Protein AF-A0A2R8F4K7-F1 (afdb_monomer_lite)

Structure (mmCIF, N/CA/C/O backbone):
data_AF-A0A2R8F4K7-F1
#
_entry.id   AF-A0A2R8F4K7-F1
#
loop_
_atom_site.group_PDB
_atom_site.id
_atom_site.type_symbol
_atom_site.label_atom_id
_atom_site.label_alt_id
_atom_site.label_comp_id
_atom_site.label_asym_id
_atom_site.label_entity_id
_atom_site.label_seq_id
_atom_site.pdbx_PDB_ins_code
_atom_site.Cartn_x
_atom_site.Cartn_y
_atom_site.Cartn_z
_atom_site.occupancy
_atom_site.B_iso_or_equiv
_atom_site.auth_seq_id
_atom_site.auth_comp_id
_atom_site.auth_asym_id
_atom_site.auth_atom_id
_atom_site.pdbx_PDB_model_num
ATOM 1 N N . MET A 1 1 ? 15.941 14.125 3.360 1.00 45.66 1 MET A N 1
ATOM 2 C CA . MET A 1 1 ? 14.770 13.451 3.958 1.00 45.66 1 MET A CA 1
ATOM 3 C C . MET A 1 1 ? 15.203 12.099 4.500 1.00 45.66 1 MET A C 1
ATOM 5 O O . MET A 1 1 ? 15.522 11.215 3.718 1.00 45.66 1 MET A O 1
ATOM 9 N N . SER A 1 2 ? 15.278 11.961 5.821 1.00 36.69 2 SER A N 1
ATOM 10 C CA . SER A 1 2 ? 15.686 10.725 6.494 1.00 36.69 2 SER A CA 1
ATOM 11 C C . SER A 1 2 ? 14.547 9.712 6.4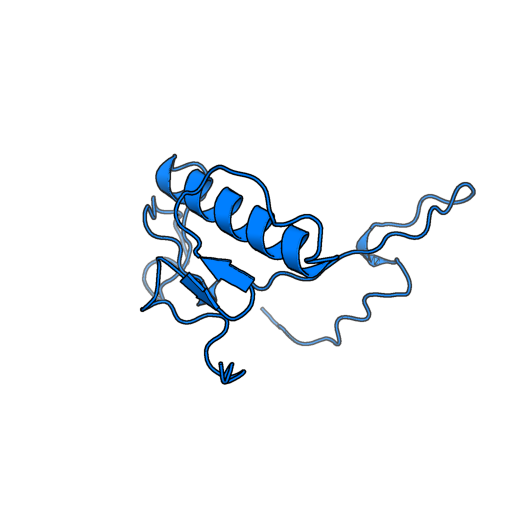34 1.00 36.69 2 SER A C 1
ATOM 13 O O . SER A 1 2 ? 13.477 9.942 6.989 1.00 36.69 2 SER A O 1
ATOM 15 N N . CYS A 1 3 ? 14.754 8.609 5.724 1.00 52.31 3 CYS A N 1
ATOM 16 C CA . CYS A 1 3 ? 13.786 7.528 5.650 1.00 52.31 3 CYS A CA 1
ATOM 17 C C . CYS A 1 3 ? 14.158 6.482 6.697 1.00 52.31 3 CYS A C 1
ATOM 19 O O . CYS A 1 3 ? 15.033 5.650 6.475 1.00 52.31 3 CYS A O 1
ATOM 21 N N . SER A 1 4 ? 13.547 6.568 7.877 1.00 46.91 4 SER A N 1
ATOM 22 C CA . SER A 1 4 ? 13.712 5.548 8.908 1.00 46.91 4 SER A CA 1
ATOM 23 C C . SER A 1 4 ? 13.073 4.249 8.411 1.00 46.91 4 SER A C 1
ATOM 25 O O . SER A 1 4 ? 11.856 4.154 8.254 1.00 46.91 4 SER A O 1
ATOM 27 N N . THR A 1 5 ? 13.905 3.240 8.168 1.00 51.09 5 THR A N 1
ATOM 28 C CA . THR A 1 5 ? 13.562 1.892 7.683 1.00 51.09 5 THR A CA 1
ATOM 29 C C . THR A 1 5 ? 12.572 1.124 8.571 1.00 51.09 5 THR A C 1
ATOM 31 O O . THR A 1 5 ? 12.050 0.100 8.146 1.00 51.09 5 THR A O 1
ATOM 34 N N . GLY A 1 6 ? 12.247 1.626 9.767 1.00 50.19 6 GLY A N 1
ATOM 35 C CA . GLY A 1 6 ? 11.329 0.983 10.715 1.00 50.19 6 GLY A CA 1
ATOM 36 C C . GLY A 1 6 ? 9.828 1.204 10.474 1.00 50.19 6 GLY A C 1
ATOM 37 O O . GLY A 1 6 ? 9.024 0.596 11.169 1.00 50.19 6 GLY A O 1
ATOM 38 N N . LEU A 1 7 ? 9.418 2.062 9.526 1.00 52.78 7 LEU A N 1
ATOM 39 C CA . LEU A 1 7 ? 8.000 2.435 9.330 1.00 52.78 7 LEU A CA 1
ATOM 40 C C . LEU A 1 7 ? 7.471 2.229 7.903 1.00 52.78 7 LEU A C 1
ATOM 42 O O . LEU A 1 7 ? 6.441 2.807 7.549 1.00 52.78 7 LEU A O 1
ATOM 46 N N . LEU A 1 8 ? 8.124 1.394 7.085 1.00 56.97 8 LEU A N 1
ATOM 47 C CA . LEU A 1 8 ? 7.682 1.119 5.707 1.00 56.97 8 LEU A CA 1
ATOM 48 C C . LEU A 1 8 ? 6.193 0.709 5.638 1.00 56.97 8 LEU A C 1
ATOM 50 O O . LEU A 1 8 ? 5.496 1.064 4.691 1.00 56.97 8 LEU A O 1
ATOM 54 N N . ALA A 1 9 ? 5.694 0.045 6.685 1.00 64.44 9 ALA A N 1
ATOM 55 C CA . ALA A 1 9 ? 4.324 -0.441 6.802 1.00 64.44 9 ALA A CA 1
ATOM 56 C C . ALA A 1 9 ? 3.507 0.245 7.921 1.00 64.44 9 ALA A C 1
ATOM 58 O O . ALA A 1 9 ? 2.667 -0.388 8.557 1.00 64.44 9 ALA A O 1
ATOM 59 N N . SER A 1 10 ? 3.743 1.534 8.202 1.00 72.12 10 SER A N 1
ATOM 60 C CA . SER A 1 10 ? 2.960 2.249 9.221 1.00 72.12 10 SER A CA 1
ATOM 61 C C . SER A 1 10 ? 1.505 2.463 8.786 1.00 72.12 10 SER A C 1
ATOM 63 O O . SER A 1 10 ? 1.217 3.223 7.858 1.00 72.12 10 SER A O 1
ATOM 65 N N . ASP A 1 11 ? 0.573 1.830 9.502 1.00 79.62 11 ASP A N 1
ATOM 66 C CA . ASP A 1 11 ? -0.873 1.944 9.267 1.00 79.62 11 ASP A CA 1
ATOM 67 C C . ASP A 1 11 ? -1.445 3.331 9.609 1.00 79.62 11 ASP A C 1
ATOM 69 O O . ASP A 1 11 ? -2.552 3.662 9.185 1.00 79.62 11 ASP A O 1
ATOM 73 N N . TYR A 1 12 ? -0.710 4.150 10.370 1.00 77.69 12 TYR A N 1
ATOM 74 C CA . TYR A 1 12 ? -1.156 5.487 10.771 1.00 77.69 12 TYR A CA 1
ATOM 75 C C . TYR A 1 12 ? -1.133 6.473 9.595 1.00 77.69 12 TYR A C 1
ATOM 77 O O . TYR A 1 12 ? -2.064 7.252 9.393 1.00 77.69 12 TYR A O 1
ATOM 85 N N . ALA A 1 13 ? -0.093 6.402 8.762 1.00 81.62 13 ALA A N 1
ATOM 86 C CA . ALA A 1 13 ? 0.094 7.290 7.620 1.00 81.62 13 ALA A CA 1
ATOM 87 C C . ALA A 1 13 ? -0.544 6.706 6.352 1.00 81.62 13 ALA A C 1
ATOM 89 O O . ALA A 1 13 ? 0.144 6.428 5.370 1.00 81.62 13 ALA A O 1
ATOM 90 N N . PHE A 1 14 ? -1.862 6.482 6.338 1.00 83.44 14 PHE A N 1
ATOM 91 C CA . PHE A 1 14 ? -2.540 5.808 5.216 1.00 83.44 14 PHE A CA 1
ATOM 92 C C . PHE A 1 14 ? -2.334 6.514 3.859 1.00 83.44 14 PHE A C 1
ATOM 94 O O . PHE A 1 14 ? -2.294 5.846 2.828 1.00 83.44 14 PHE A O 1
ATOM 101 N N . TRP A 1 15 ? -2.117 7.832 3.845 1.00 83.25 15 TRP A N 1
ATOM 102 C CA . TRP A 1 15 ? -1.951 8.651 2.635 1.00 83.25 15 TRP A CA 1
ATOM 103 C C . TRP A 1 15 ? -0.548 8.606 1.999 1.00 83.25 15 TRP A C 1
ATOM 105 O O . TRP A 1 15 ? -0.385 9.072 0.871 1.00 83.25 15 TRP A O 1
ATOM 115 N N . TYR A 1 16 ? 0.457 8.039 2.676 1.00 83.31 16 TYR A N 1
ATOM 116 C CA . TYR A 1 16 ? 1.864 8.079 2.247 1.00 83.31 16 TYR A CA 1
ATOM 117 C C . TYR A 1 16 ? 2.500 6.684 2.181 1.00 83.31 16 TYR A C 1
ATOM 119 O O . TYR A 1 16 ? 2.392 5.913 3.127 1.00 83.31 16 TYR A O 1
ATOM 127 N N . ALA A 1 17 ? 3.175 6.332 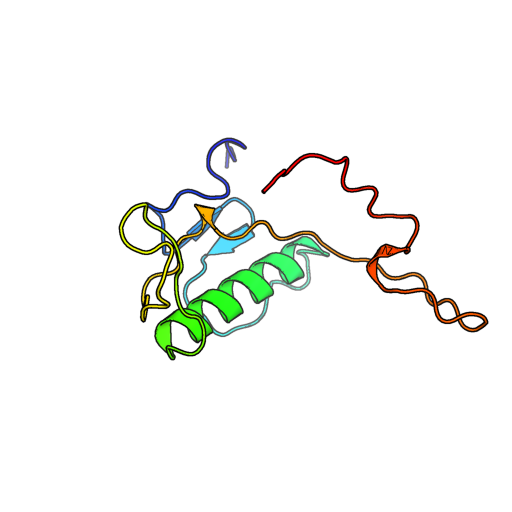1.090 1.00 80.25 17 ALA A N 1
ATOM 128 C CA . ALA A 1 17 ? 3.756 5.005 0.851 1.00 80.25 17 ALA A CA 1
ATOM 129 C C . ALA A 1 17 ? 5.200 4.850 1.383 1.00 80.25 17 ALA A C 1
ATOM 131 O O . ALA A 1 17 ? 5.993 4.080 0.843 1.00 80.25 17 ALA A O 1
ATOM 132 N N . GLY A 1 18 ? 5.582 5.592 2.427 1.00 78.12 18 GLY A N 1
ATOM 133 C CA . GLY A 1 18 ? 6.966 5.592 2.909 1.00 78.12 18 GLY A CA 1
ATOM 134 C C . GLY A 1 18 ? 7.912 6.221 1.880 1.00 78.12 18 GLY A C 1
ATOM 135 O O . GLY A 1 18 ? 7.499 7.055 1.083 1.00 78.12 18 GLY A O 1
ATOM 136 N N . CYS A 1 19 ? 9.173 5.783 1.84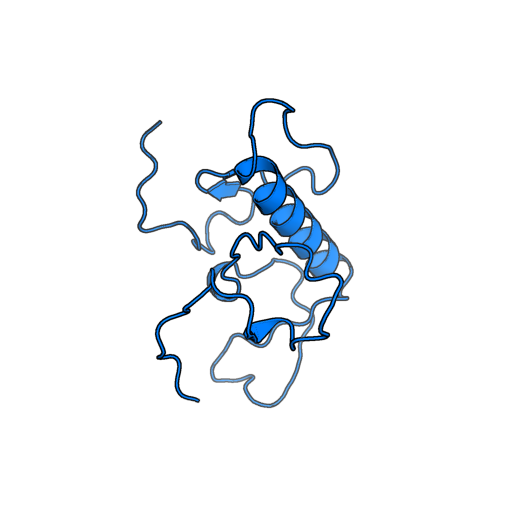5 1.00 75.75 19 CYS A N 1
ATOM 137 C CA . CYS A 1 19 ? 10.201 6.253 0.897 1.00 75.75 19 CYS A CA 1
ATOM 138 C C . CYS A 1 19 ? 9.774 6.318 -0.580 1.00 75.75 19 CYS A C 1
ATOM 140 O O . CYS A 1 19 ? 10.400 7.016 -1.370 1.00 75.75 19 CYS A O 1
ATOM 142 N N . GLN A 1 20 ? 8.746 5.562 -0.963 1.00 77.94 20 GLN A N 1
ATOM 143 C CA . GLN A 1 20 ? 8.261 5.478 -2.334 1.00 77.94 20 GLN A CA 1
ATOM 144 C C . GLN A 1 20 ? 7.475 6.726 -2.762 1.00 77.94 20 GLN A C 1
ATOM 146 O O . GLN A 1 20 ? 7.357 6.968 -3.958 1.00 77.94 20 GLN A O 1
ATOM 151 N N . GLY A 1 21 ? 6.955 7.527 -1.822 1.00 81.06 21 GLY A N 1
ATOM 152 C CA . GLY A 1 21 ? 6.239 8.776 -2.103 1.00 81.06 21 GLY A CA 1
ATOM 153 C C . GLY A 1 21 ? 4.770 8.779 -1.664 1.00 81.06 21 GLY A C 1
ATOM 154 O O . GLY A 1 21 ? 4.337 7.982 -0.834 1.00 81.06 21 GLY A O 1
ATOM 155 N N . MET A 1 22 ? 3.979 9.717 -2.195 1.00 83.44 22 MET A N 1
ATOM 156 C CA . MET A 1 22 ? 2.574 9.904 -1.806 1.00 83.44 22 MET A CA 1
ATOM 157 C C . MET A 1 22 ? 1.650 8.872 -2.471 1.00 83.44 22 MET A C 1
ATOM 159 O O . MET A 1 22 ? 1.698 8.665 -3.685 1.00 83.44 22 MET A O 1
ATOM 163 N N . LEU A 1 23 ? 0.757 8.261 -1.687 1.00 85.50 23 LEU A N 1
ATOM 164 C CA . LEU A 1 23 ? -0.231 7.295 -2.186 1.00 85.50 23 LEU A CA 1
ATOM 165 C C . LEU A 1 23 ? -1.413 7.996 -2.870 1.00 85.50 23 LEU A C 1
ATOM 167 O O . LEU A 1 23 ? -2.020 7.456 -3.791 1.00 85.50 23 LEU A O 1
ATOM 171 N N . TYR A 1 24 ? -1.747 9.201 -2.412 1.00 84.88 24 TYR A N 1
ATOM 172 C CA . TYR A 1 24 ? -2.782 10.037 -3.007 1.00 84.88 24 TYR A CA 1
ATOM 173 C C . TYR A 1 24 ? -2.164 11.011 -4.024 1.00 84.88 24 TYR A C 1
ATOM 175 O O . TYR A 1 24 ? -1.129 11.602 -3.711 1.00 84.88 24 TYR A O 1
ATOM 183 N N . PRO A 1 25 ? -2.763 11.217 -5.212 1.00 87.12 25 PRO A N 1
ATOM 184 C CA . PRO A 1 25 ? -3.934 10.531 -5.772 1.00 87.12 25 PRO A CA 1
ATOM 185 C C . PRO A 1 25 ? -3.647 9.066 -6.152 1.00 87.12 25 PRO A C 1
ATOM 187 O O . PRO A 1 25 ? -2.540 8.734 -6.580 1.00 87.12 25 PRO A O 1
ATOM 190 N N . PHE A 1 26 ? -4.665 8.199 -6.036 1.00 83.38 26 PHE A N 1
ATOM 191 C CA . PHE A 1 26 ? -4.566 6.755 -6.345 1.00 83.38 26 PHE A CA 1
ATOM 192 C C . PHE A 1 26 ? -4.383 6.447 -7.836 1.00 83.38 26 PHE A C 1
ATOM 194 O O . PHE A 1 26 ? -4.170 5.301 -8.223 1.00 83.38 26 PHE A O 1
ATOM 201 N N . THR A 1 27 ? -4.509 7.463 -8.679 1.00 79.31 27 THR A N 1
ATOM 202 C CA . THR A 1 27 ? -4.306 7.402 -10.122 1.00 79.31 27 THR A CA 1
ATOM 203 C C . THR A 1 27 ? -3.174 8.347 -10.501 1.00 79.31 27 THR A C 1
ATOM 205 O O . THR A 1 27 ? -2.979 9.372 -9.848 1.00 79.31 27 THR A O 1
ATOM 208 N N . GLY A 1 28 ? -2.440 8.018 -11.558 1.00 81.50 28 GLY A N 1
ATOM 209 C CA . GLY A 1 28 ? -1.337 8.830 -12.072 1.00 81.50 28 GLY A CA 1
ATOM 210 C C . GLY A 1 28 ? -0.129 7.975 -12.423 1.00 81.50 28 GLY A C 1
ATOM 211 O O . GLY A 1 28 ? -0.163 6.763 -12.242 1.00 81.50 28 GLY A O 1
ATOM 212 N N . THR A 1 29 ? 0.921 8.613 -12.926 1.00 75.44 29 THR A N 1
ATOM 213 C CA . THR A 1 29 ? 2.185 7.977 -13.311 1.00 75.44 29 THR A CA 1
ATOM 214 C C . THR A 1 29 ? 3.263 8.246 -12.262 1.00 75.44 29 THR A C 1
ATOM 216 O O . THR A 1 29 ? 3.217 9.257 -11.561 1.00 75.44 29 THR A O 1
ATOM 219 N N . ALA A 1 30 ? 4.229 7.336 -12.133 1.00 71.44 30 ALA A N 1
ATOM 220 C CA . ALA A 1 30 ? 5.452 7.602 -11.383 1.00 71.44 30 ALA A CA 1
ATOM 221 C C . ALA A 1 30 ? 6.420 8.437 -12.243 1.00 71.44 30 ALA A C 1
ATOM 223 O O . ALA A 1 30 ? 6.411 8.324 -13.469 1.00 71.44 30 ALA A O 1
ATOM 224 N N . GLU A 1 31 ? 7.241 9.268 -11.598 1.00 71.00 31 GLU A N 1
ATOM 225 C CA . GLU A 1 31 ? 8.324 10.026 -12.241 1.00 71.00 31 GLU A CA 1
ATOM 226 C C . GLU A 1 31 ? 9.240 9.084 -13.044 1.00 71.00 31 GLU A C 1
ATOM 228 O O . GLU A 1 31 ? 9.678 8.050 -12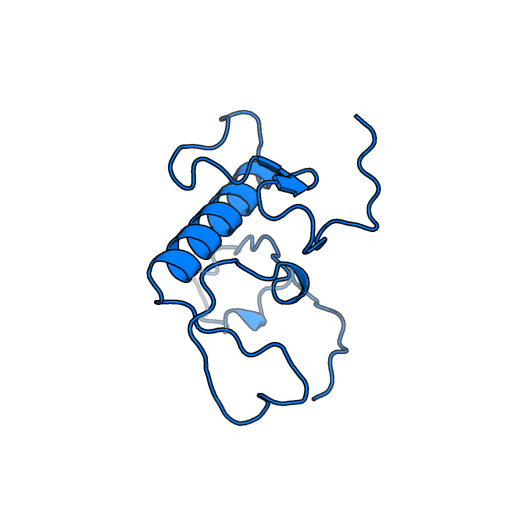.531 1.00 71.00 31 GLU A O 1
ATOM 233 N N . ALA A 1 32 ? 9.562 9.445 -14.292 1.00 60.12 32 ALA A N 1
ATOM 234 C CA . ALA A 1 32 ? 10.365 8.607 -15.193 1.00 60.12 32 ALA A CA 1
ATOM 235 C C . ALA A 1 32 ? 11.779 8.316 -14.648 1.00 60.12 32 ALA A C 1
ATOM 237 O O . ALA A 1 32 ? 12.377 7.293 -14.974 1.00 60.12 32 ALA A O 1
ATOM 238 N N . HIS A 1 33 ? 12.294 9.185 -13.774 1.00 62.97 33 HIS A N 1
ATOM 239 C CA . HIS A 1 33 ? 13.622 9.058 -13.175 1.00 62.97 33 HIS A CA 1
ATOM 240 C C . HIS A 1 33 ? 13.688 8.106 -11.965 1.00 62.97 33 HIS A C 1
ATOM 242 O O . HIS A 1 33 ? 14.773 7.869 -11.438 1.00 62.97 33 HIS A O 1
ATOM 248 N N . ASN A 1 34 ? 12.556 7.541 -11.521 1.00 65.88 34 ASN A N 1
ATOM 249 C CA . ASN A 1 34 ? 12.469 6.784 -10.266 1.00 65.88 34 ASN A CA 1
ATOM 250 C C . ASN A 1 34 ? 12.758 5.273 -10.389 1.00 65.88 34 ASN A C 1
ATOM 252 O O . ASN A 1 34 ? 12.530 4.528 -9.433 1.00 65.88 34 ASN A O 1
ATOM 256 N N . GLY A 1 35 ? 13.259 4.805 -11.540 1.00 69.38 35 GLY A N 1
ATOM 257 C CA . GLY A 1 35 ? 13.669 3.412 -11.769 1.00 69.38 35 GLY A CA 1
ATOM 258 C C . GLY A 1 35 ? 12.649 2.370 -11.283 1.00 69.38 35 GLY A C 1
ATOM 259 O O . GLY A 1 35 ? 11.437 2.590 -11.312 1.00 69.38 35 GLY A O 1
ATOM 260 N N . GLY A 1 36 ? 13.137 1.233 -10.774 1.00 67.31 36 GLY A N 1
ATOM 261 C CA . GLY A 1 36 ? 12.281 0.184 -10.202 1.00 67.31 36 GLY A CA 1
ATOM 262 C C . GLY A 1 36 ? 11.399 0.666 -9.039 1.00 67.31 36 GLY A C 1
ATOM 263 O O . GLY A 1 36 ? 10.279 0.184 -8.879 1.00 67.31 36 GLY A O 1
ATOM 264 N N . VAL A 1 37 ? 11.830 1.679 -8.279 1.00 74.31 37 VAL A N 1
ATOM 265 C CA . VAL A 1 37 ? 11.086 2.214 -7.120 1.00 74.31 37 VAL A CA 1
ATOM 266 C C . VAL A 1 37 ? 9.736 2.806 -7.537 1.00 74.31 37 VAL A C 1
ATOM 268 O O . VAL A 1 37 ? 8.753 2.680 -6.804 1.00 74.31 37 VAL A O 1
ATOM 271 N N . GLY A 1 38 ? 9.652 3.381 -8.742 1.00 77.81 38 GLY A N 1
ATOM 272 C CA . GLY A 1 38 ? 8.393 3.862 -9.310 1.00 77.81 38 GLY A CA 1
ATOM 273 C C . GLY A 1 38 ? 7.349 2.753 -9.477 1.00 77.81 38 GLY A C 1
ATOM 274 O O . GLY A 1 38 ? 6.173 2.976 -9.198 1.00 77.81 38 GLY A O 1
ATOM 275 N N . SER A 1 39 ? 7.765 1.537 -9.851 1.00 80.50 39 SER A N 1
ATOM 276 C CA . SER A 1 39 ? 6.843 0.406 -10.042 1.00 80.50 39 SER A CA 1
ATOM 277 C C . SER A 1 39 ? 6.152 -0.013 -8.740 1.00 80.50 39 SER A C 1
ATOM 279 O O . SER A 1 39 ? 4.947 -0.268 -8.728 1.00 80.50 39 SER A O 1
ATOM 281 N N . VAL A 1 40 ? 6.875 0.014 -7.616 1.00 81.88 40 VAL A N 1
ATOM 282 C CA . VAL A 1 40 ? 6.333 -0.374 -6.307 1.00 81.88 40 VAL A CA 1
ATOM 283 C C . VAL A 1 40 ? 5.313 0.650 -5.804 1.00 81.88 40 VAL A C 1
ATOM 285 O O . VAL A 1 40 ? 4.253 0.267 -5.304 1.00 81.88 40 VAL A O 1
ATOM 288 N N . LEU A 1 41 ? 5.570 1.948 -6.021 1.00 85.81 41 LEU A N 1
ATOM 289 C CA . LEU A 1 41 ? 4.607 3.009 -5.708 1.00 85.81 41 LEU A CA 1
ATOM 290 C C . LEU A 1 41 ? 3.283 2.803 -6.460 1.00 85.81 41 LEU A C 1
ATOM 292 O O . LEU A 1 41 ? 2.205 2.946 -5.881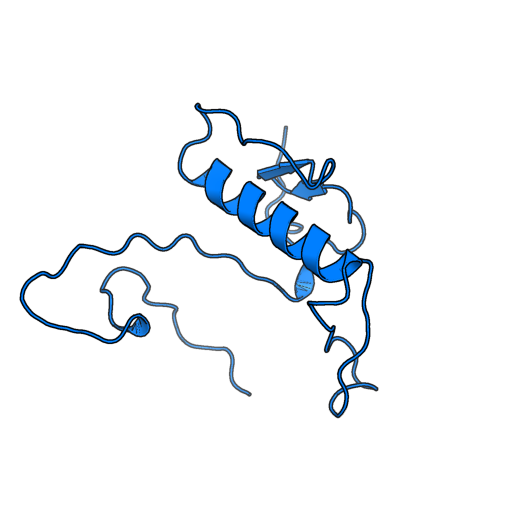 1.00 85.81 41 LEU A O 1
ATOM 296 N N . MET A 1 42 ? 3.362 2.455 -7.746 1.00 87.38 42 MET A N 1
ATOM 297 C CA . MET A 1 42 ? 2.188 2.241 -8.596 1.00 87.38 42 MET A CA 1
ATOM 298 C C . MET A 1 42 ? 1.339 1.065 -8.110 1.00 87.38 42 MET A C 1
ATOM 300 O O . MET A 1 42 ? 0.114 1.182 -8.030 1.00 87.3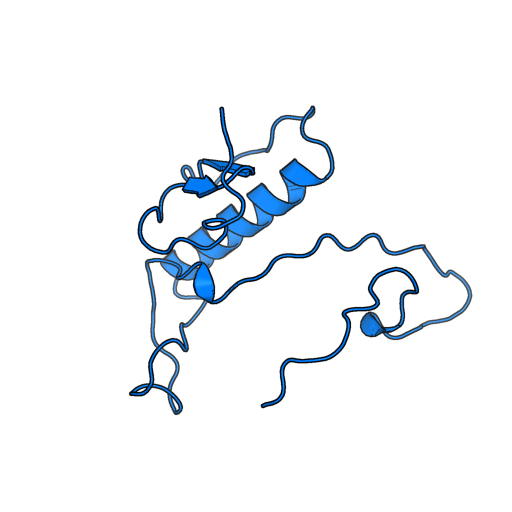8 42 MET A O 1
ATOM 304 N N . VAL A 1 43 ? 1.981 -0.035 -7.708 1.00 87.88 43 VAL A N 1
ATOM 305 C CA . VAL A 1 43 ? 1.297 -1.182 -7.095 1.00 87.88 43 VAL A CA 1
ATOM 306 C C . VAL A 1 43 ? 0.616 -0.773 -5.785 1.00 87.88 43 VAL A C 1
ATOM 308 O O . VAL A 1 43 ? -0.557 -1.088 -5.583 1.00 87.88 43 VAL A O 1
ATOM 311 N N . GLY A 1 44 ? 1.291 0.004 -4.932 1.00 88.06 44 GLY A N 1
ATOM 312 C CA . GLY A 1 44 ? 0.698 0.530 -3.700 1.00 88.06 44 GLY A CA 1
ATOM 313 C C . GLY A 1 44 ? -0.561 1.369 -3.962 1.00 88.06 44 GLY A C 1
ATOM 314 O O . GLY A 1 44 ? -1.602 1.154 -3.333 1.00 88.06 44 GLY A O 1
ATOM 315 N N . LYS A 1 45 ? -0.510 2.288 -4.935 1.00 89.25 45 LYS A N 1
ATOM 316 C CA . LYS A 1 45 ? -1.671 3.098 -5.348 1.00 89.25 45 LYS A CA 1
ATOM 317 C C . LYS A 1 45 ? -2.826 2.238 -5.864 1.00 89.25 45 LYS A C 1
ATOM 319 O O . LYS A 1 45 ? -3.980 2.466 -5.491 1.00 89.25 45 LYS A O 1
ATOM 324 N N . PHE A 1 46 ? -2.518 1.229 -6.676 1.00 90.19 46 PHE A N 1
ATOM 325 C CA . PHE A 1 46 ? -3.503 0.300 -7.225 1.00 90.19 46 PHE A CA 1
ATOM 326 C C . PHE A 1 46 ? -4.214 -0.504 -6.129 1.00 90.19 46 PHE A C 1
ATOM 328 O O . PHE A 1 46 ? -5.445 -0.540 -6.087 1.00 90.19 46 PHE A O 1
ATOM 335 N N . MET A 1 47 ? -3.464 -1.068 -5.182 1.00 89.75 47 MET A N 1
ATOM 336 C CA . MET A 1 47 ? -4.039 -1.786 -4.043 1.00 89.75 47 MET A CA 1
ATOM 337 C C . MET A 1 47 ? -4.937 -0.871 -3.194 1.00 89.75 47 MET A C 1
ATOM 339 O O . MET A 1 47 ? -6.004 -1.284 -2.739 1.00 89.75 47 MET A O 1
ATOM 343 N N . ALA A 1 48 ? -4.556 0.399 -3.016 1.00 89.88 48 ALA A N 1
ATOM 344 C CA . ALA A 1 48 ? -5.342 1.359 -2.241 1.00 89.88 48 ALA A CA 1
ATOM 345 C C . ALA A 1 48 ? -6.677 1.685 -2.913 1.00 89.88 48 ALA A C 1
ATOM 347 O O . ALA A 1 48 ? -7.709 1.792 -2.246 1.00 89.88 48 ALA A O 1
ATOM 348 N N . LYS A 1 49 ? -6.669 1.781 -4.246 1.00 91.25 49 LYS A N 1
ATOM 349 C CA . LYS A 1 49 ? -7.880 1.923 -5.052 1.00 91.25 49 LYS A CA 1
ATOM 350 C C . LYS A 1 49 ? -8.776 0.689 -4.936 1.00 91.25 49 LYS A C 1
ATOM 352 O O . LYS A 1 49 ? -9.970 0.846 -4.693 1.00 91.25 49 LYS A O 1
ATOM 357 N N . MET A 1 50 ? -8.215 -0.516 -5.039 1.00 90.75 50 MET A N 1
ATOM 358 C CA . MET A 1 50 ? -8.986 -1.762 -4.937 1.00 90.75 50 MET A CA 1
ATOM 359 C C . MET A 1 50 ? -9.628 -1.961 -3.559 1.00 90.75 50 MET A C 1
ATOM 361 O O . MET A 1 50 ? -10.760 -2.436 -3.480 1.00 90.75 50 MET A O 1
ATOM 365 N N . HIS A 1 51 ? -8.958 -1.545 -2.481 1.00 89.44 51 HIS A N 1
ATOM 366 C CA . HIS A 1 51 ? -9.553 -1.522 -1.141 1.00 89.44 51 HIS A CA 1
ATOM 367 C C . HIS A 1 51 ? -10.777 -0.597 -1.065 1.00 89.44 51 HIS A C 1
ATOM 369 O O . HIS A 1 51 ? -11.804 -0.973 -0.504 1.00 89.44 51 HIS A O 1
ATOM 375 N N . ARG A 1 52 ? -10.718 0.587 -1.689 1.00 89.12 52 ARG A N 1
ATOM 376 C CA . ARG A 1 52 ? -11.860 1.520 -1.751 1.00 89.12 52 ARG A CA 1
ATOM 377 C C . ARG A 1 52 ? -12.986 1.051 -2.667 1.00 89.12 52 ARG A C 1
ATOM 379 O O . ARG A 1 52 ? -14.141 1.349 -2.390 1.00 89.12 52 ARG A O 1
ATOM 386 N N . GLN A 1 53 ? -12.660 0.314 -3.725 1.00 91.56 53 GLN A N 1
ATOM 387 C CA . GLN A 1 53 ? -13.634 -0.335 -4.609 1.00 91.56 53 GLN A CA 1
ATOM 388 C C . GLN A 1 53 ? -14.209 -1.631 -4.016 1.00 91.56 53 GLN A C 1
ATOM 390 O O . GLN A 1 53 ? -14.990 -2.302 -4.680 1.00 91.56 53 GLN A O 1
ATOM 395 N N . LEU A 1 54 ? -13.828 -1.988 -2.782 1.00 88.00 54 LEU A N 1
ATOM 396 C CA . LEU A 1 54 ? -14.263 -3.200 -2.082 1.00 88.00 54 LEU A CA 1
ATOM 397 C C . LEU A 1 54 ? -13.932 -4.508 -2.826 1.00 88.00 54 LEU A C 1
ATOM 399 O O . LEU A 1 54 ? -14.518 -5.548 -2.539 1.00 88.00 54 LEU A O 1
ATOM 403 N N . MET A 1 55 ? -12.963 -4.469 -3.745 1.00 86.38 55 MET A N 1
ATOM 404 C CA . MET A 1 55 ? -12.462 -5.654 -4.448 1.00 86.38 55 MET A CA 1
ATOM 405 C C . MET A 1 55 ? -11.471 -6.436 -3.578 1.00 86.38 55 MET A C 1
ATOM 407 O O . MET A 1 55 ? -11.453 -7.664 -3.598 1.00 86.38 55 MET A O 1
ATOM 411 N N . LEU A 1 56 ? -10.659 -5.722 -2.789 1.00 84.44 56 LEU A N 1
ATOM 412 C CA . LEU A 1 56 ? -9.772 -6.309 -1.785 1.00 84.44 56 LEU A CA 1
ATOM 413 C C . LEU A 1 56 ? -10.463 -6.326 -0.421 1.00 84.44 56 LEU A C 1
ATOM 415 O O . LEU A 1 56 ? -10.798 -5.279 0.140 1.00 84.44 56 LEU A O 1
ATOM 419 N N . LEU A 1 57 ? -10.632 -7.524 0.131 1.00 80.44 57 LEU A N 1
ATOM 420 C CA . LEU A 1 57 ? -11.181 -7.731 1.467 1.00 80.44 57 LEU A CA 1
ATOM 421 C C . LEU A 1 57 ? -10.045 -7.926 2.478 1.00 80.44 57 LEU A C 1
ATOM 423 O O . LEU A 1 57 ? -9.033 -8.559 2.177 1.00 80.44 57 LEU A O 1
ATOM 427 N N . GLY A 1 58 ? -10.209 -7.360 3.673 1.00 76.31 58 GLY A N 1
ATOM 428 C CA . GLY A 1 58 ? -9.248 -7.493 4.766 1.00 76.31 58 GLY A CA 1
ATOM 429 C C . GLY A 1 58 ? -9.407 -8.814 5.521 1.00 76.31 58 GLY A C 1
ATOM 430 O O . GLY A 1 58 ? -10.506 -9.371 5.583 1.00 76.31 58 GLY A O 1
ATOM 431 N N . TYR A 1 59 ? -8.308 -9.271 6.128 1.00 73.62 59 TYR A N 1
ATOM 432 C CA . TYR A 1 59 ? -8.249 -10.455 7.008 1.00 73.62 59 TYR A CA 1
ATOM 433 C C . TYR A 1 59 ? -7.575 -10.141 8.356 1.00 73.62 59 TYR A C 1
ATOM 435 O O . TYR A 1 59 ? -7.175 -11.031 9.098 1.00 73.62 59 TYR A O 1
ATOM 443 N N . TYR A 1 60 ? -7.417 -8.859 8.683 1.00 71.25 60 TYR A N 1
ATOM 444 C CA . TYR A 1 60 ? -6.570 -8.407 9.781 1.00 71.25 60 TYR A CA 1
ATOM 445 C C . TYR A 1 60 ? -7.372 -8.222 11.080 1.00 71.25 60 TYR A C 1
ATOM 447 O O . TYR A 1 60 ? -8.003 -7.185 11.268 1.00 71.25 60 TYR A O 1
ATOM 455 N N . SER A 1 61 ? -7.387 -9.231 11.963 1.00 71.88 61 SER A N 1
ATOM 456 C CA . SER A 1 61 ? -7.738 -9.161 13.403 1.00 71.88 61 SER A CA 1
ATOM 457 C C . SER A 1 61 ? -7.914 -10.578 13.973 1.00 71.88 61 SER A C 1
ATOM 459 O O . SER A 1 61 ? -8.480 -11.437 13.300 1.00 71.88 61 SER A O 1
ATOM 461 N N . TYR A 1 62 ? -7.571 -10.795 15.250 1.00 65.31 62 TYR A N 1
ATOM 462 C CA . TYR A 1 62 ? -7.840 -12.050 15.979 1.00 65.31 62 TYR A CA 1
ATOM 463 C C . TYR A 1 62 ? -9.321 -12.474 15.926 1.00 65.31 62 TYR A C 1
ATOM 465 O O . TYR A 1 62 ? -9.642 -13.654 15.846 1.00 65.31 62 TYR A O 1
ATOM 473 N N . LYS A 1 63 ? -10.249 -11.506 15.891 1.00 61.97 63 LYS A N 1
ATOM 474 C CA . LYS A 1 63 ? -11.697 -11.777 15.839 1.00 61.97 63 LYS A CA 1
ATOM 475 C C . LYS A 1 63 ? -12.222 -12.127 14.438 1.00 61.97 63 LYS A C 1
ATOM 477 O O . LYS A 1 63 ? -13.420 -12.346 14.291 1.00 61.97 63 LYS A O 1
ATOM 482 N N . ARG A 1 64 ? -11.379 -12.130 13.397 1.00 58.69 64 ARG A N 1
ATOM 483 C CA . ARG A 1 64 ? -11.805 -12.289 11.991 1.00 58.69 64 ARG A CA 1
ATOM 484 C C . ARG A 1 64 ? -11.016 -13.340 11.204 1.00 58.69 64 ARG A C 1
ATOM 486 O O . ARG A 1 64 ? -11.028 -13.313 9.979 1.00 58.69 64 ARG A O 1
ATOM 493 N N . LEU A 1 65 ? -10.429 -14.320 11.892 1.00 65.19 65 LEU A N 1
ATOM 494 C CA . LEU A 1 65 ? -9.751 -15.466 11.265 1.00 65.19 65 LEU A CA 1
ATOM 495 C C . LEU A 1 65 ? -10.658 -16.267 10.304 1.00 65.19 65 LEU A C 1
ATOM 497 O O . LEU A 1 65 ? -10.160 -16.917 9.395 1.00 65.19 65 LEU A O 1
ATOM 501 N N . CYS A 1 66 ? -11.985 -16.196 10.472 1.00 68.38 66 CYS A N 1
ATOM 502 C CA . CYS A 1 66 ? -12.949 -17.008 9.721 1.00 68.38 66 CYS A CA 1
ATOM 503 C C . CYS A 1 66 ? -13.772 -16.226 8.669 1.00 68.38 66 CYS A C 1
ATOM 505 O O . CYS A 1 66 ? -14.703 -16.778 8.091 1.00 68.38 66 CYS A O 1
ATOM 507 N N . GLY A 1 67 ? -13.481 -14.941 8.401 1.00 72.88 67 GLY A N 1
ATOM 508 C CA . GLY A 1 67 ? -14.327 -14.153 7.493 1.00 72.88 67 GLY A CA 1
ATOM 509 C C . GLY A 1 67 ? -13.690 -12.902 6.893 1.00 72.88 67 GLY A C 1
ATOM 510 O O . GLY A 1 67 ? -13.129 -12.059 7.595 1.00 72.88 67 GLY A O 1
ATOM 511 N N . LYS A 1 68 ? -13.859 -12.756 5.575 1.00 74.00 68 LYS A N 1
ATOM 512 C CA . LYS A 1 68 ? -13.461 -11.575 4.799 1.00 74.00 68 LYS A CA 1
ATOM 513 C C . LYS A 1 68 ? -14.362 -10.391 5.122 1.00 74.00 68 LYS A C 1
ATOM 515 O O . LYS A 1 68 ? -15.571 -10.558 5.263 1.00 74.00 68 LYS A O 1
ATOM 520 N N . TYR A 1 69 ? -13.800 -9.187 5.185 1.00 82.00 69 TYR A N 1
ATOM 521 C CA . TYR A 1 69 ? -14.591 -7.976 5.407 1.00 82.00 69 TYR A CA 1
ATOM 522 C C . TYR A 1 69 ? -14.166 -6.817 4.510 1.00 82.00 69 TYR A C 1
ATOM 524 O O . TYR A 1 69 ? -12.983 -6.698 4.175 1.00 82.00 69 TYR A O 1
ATOM 532 N N . PRO A 1 70 ? -15.117 -5.950 4.115 1.00 82.81 70 PRO A N 1
ATOM 533 C CA . PRO A 1 70 ? -14.796 -4.754 3.357 1.00 82.81 70 PRO A CA 1
ATOM 534 C C . PRO A 1 70 ? -13.916 -3.841 4.210 1.00 82.81 70 PRO A C 1
ATOM 536 O O . PRO A 1 70 ? -14.295 -3.441 5.311 1.00 82.81 70 PRO A O 1
ATOM 539 N N . MET A 1 71 ? -12.728 -3.519 3.701 1.00 83.69 71 MET A N 1
ATOM 540 C CA . MET A 1 71 ? -11.779 -2.631 4.365 1.00 83.69 71 MET A CA 1
ATOM 541 C C . MET A 1 71 ? -11.418 -1.479 3.416 1.00 83.69 71 MET A C 1
ATOM 543 O O . MET A 1 71 ? -10.534 -1.653 2.579 1.00 83.69 71 MET A O 1
ATOM 547 N N . PRO A 1 72 ? -12.079 -0.308 3.527 1.00 84.88 72 PRO A N 1
ATOM 548 C CA . PRO A 1 72 ? -11.851 0.823 2.619 1.00 84.88 72 PRO A CA 1
ATOM 549 C C . PRO A 1 72 ? -10.478 1.489 2.781 1.00 84.88 72 PRO A C 1
ATOM 551 O O . PRO A 1 72 ? -9.935 2.049 1.829 1.00 84.88 72 PRO A O 1
ATOM 554 N N . ILE A 1 73 ? -9.919 1.451 3.994 1.00 86.56 73 ILE A N 1
ATOM 555 C CA . ILE A 1 73 ? -8.578 1.958 4.303 1.00 86.56 73 ILE A CA 1
ATOM 556 C C . ILE A 1 73 ? -7.628 0.764 4.339 1.00 86.56 73 ILE A C 1
ATOM 558 O O . ILE A 1 73 ? -7.714 -0.062 5.243 1.00 86.56 73 ILE A O 1
ATOM 562 N N . MET A 1 74 ? -6.720 0.683 3.366 1.00 85.81 74 MET A N 1
ATOM 563 C CA . MET A 1 74 ? -5.700 -0.366 3.320 1.00 85.81 74 MET A CA 1
ATOM 564 C C . MET A 1 74 ? -4.859 -0.382 4.607 1.00 85.81 74 MET A C 1
ATOM 566 O O . MET A 1 74 ? -4.324 0.653 5.010 1.00 85.81 74 MET A O 1
ATOM 570 N N . LYS A 1 75 ? -4.688 -1.572 5.194 1.00 84.31 75 LYS A N 1
ATOM 571 C CA . LYS A 1 75 ? -3.666 -1.856 6.209 1.00 84.31 75 LYS A CA 1
ATOM 572 C C . LYS A 1 75 ? -2.367 -2.239 5.514 1.00 84.31 75 LYS A C 1
ATOM 574 O O . LYS A 1 75 ? -2.326 -3.230 4.794 1.00 84.31 75 LYS A O 1
ATOM 579 N N . LYS A 1 76 ? -1.327 -1.433 5.696 1.00 81.44 76 LYS A N 1
ATOM 580 C CA . LYS A 1 76 ? -0.022 -1.595 5.041 1.00 81.44 76 LYS A CA 1
ATOM 581 C C . LYS A 1 76 ? 0.797 -2.698 5.687 1.00 81.44 76 LYS A C 1
ATOM 583 O O . LYS A 1 76 ? 1.555 -3.357 4.991 1.00 81.44 76 LYS A O 1
ATOM 588 N N . SER A 1 77 ? 0.581 -2.945 6.978 1.00 80.50 77 SER A N 1
ATOM 589 C CA . SER A 1 77 ? 1.167 -4.070 7.718 1.00 80.50 77 SER A CA 1
ATOM 590 C C . SER A 1 77 ? 0.873 -5.439 7.094 1.00 80.50 77 SER A C 1
ATOM 592 O O . SER A 1 77 ? 1.635 -6.375 7.300 1.00 80.50 77 SER A O 1
ATOM 594 N N . GLN A 1 78 ? -0.191 -5.556 6.293 1.00 81.75 78 GLN A N 1
ATOM 595 C CA . GLN A 1 78 ? -0.567 -6.798 5.619 1.00 81.75 78 GLN A CA 1
ATOM 596 C C . GLN A 1 78 ? 0.203 -7.051 4.306 1.00 81.75 78 GLN A C 1
ATOM 598 O O . GLN A 1 78 ? 0.210 -8.179 3.818 1.00 81.75 78 GLN A O 1
ATOM 603 N N . TYR A 1 79 ? 0.828 -6.032 3.706 1.00 81.00 79 TYR A N 1
ATOM 604 C CA . TYR A 1 79 ? 1.396 -6.127 2.360 1.00 81.00 79 TYR A CA 1
ATOM 605 C C . TYR A 1 79 ? 2.897 -5.852 2.363 1.00 81.00 79 TYR A C 1
ATOM 607 O O . TYR A 1 79 ? 3.339 -4.742 2.655 1.00 81.00 79 TYR A O 1
ATOM 615 N N . GLN A 1 80 ? 3.676 -6.847 1.941 1.00 81.44 80 GLN A N 1
ATOM 616 C CA . GLN A 1 80 ? 5.101 -6.699 1.670 1.00 81.44 80 GLN A CA 1
ATOM 617 C C . GLN A 1 80 ? 5.339 -6.877 0.170 1.00 81.44 80 GLN A C 1
ATOM 619 O O . GLN A 1 80 ? 5.138 -7.954 -0.384 1.00 81.44 80 GLN A O 1
ATOM 624 N N . LEU A 1 81 ? 5.707 -5.786 -0.504 1.00 78.75 81 LEU A N 1
ATOM 625 C CA . LEU A 1 81 ? 5.933 -5.777 -1.948 1.00 78.75 81 LEU A CA 1
ATOM 626 C C . LEU A 1 81 ? 7.403 -6.058 -2.249 1.00 78.75 81 LEU A C 1
ATOM 628 O O . LEU A 1 81 ? 8.287 -5.387 -1.715 1.00 78.75 81 LEU A O 1
ATOM 632 N N . GLN A 1 82 ? 7.648 -7.005 -3.149 1.00 81.25 82 GLN A N 1
ATOM 633 C CA . GLN A 1 82 ? 8.967 -7.290 -3.701 1.00 81.25 82 GLN A CA 1
ATOM 634 C C . GLN A 1 82 ? 8.959 -7.013 -5.206 1.00 81.25 82 GLN A C 1
ATOM 636 O O . GLN A 1 82 ? 7.983 -7.308 -5.894 1.00 81.25 82 GLN A O 1
ATOM 641 N N . MET A 1 83 ? 10.044 -6.434 -5.723 1.00 78.69 83 MET A N 1
ATOM 642 C CA . MET A 1 83 ? 10.223 -6.280 -7.166 1.00 78.69 83 MET A CA 1
ATOM 643 C C . MET A 1 83 ? 10.683 -7.605 -7.772 1.00 78.69 83 MET A C 1
ATOM 645 O O . MET A 1 83 ? 11.707 -8.146 -7.363 1.00 78.69 83 MET A O 1
ATOM 649 N N . THR A 1 84 ? 9.946 -8.105 -8.760 1.00 75.19 84 THR A N 1
ATOM 650 C CA . THR A 1 84 ? 10.299 -9.310 -9.520 1.00 75.19 84 THR A CA 1
ATOM 651 C C . THR A 1 84 ? 10.930 -8.919 -10.854 1.00 75.19 84 THR A C 1
ATOM 653 O O . THR A 1 84 ? 10.299 -8.209 -11.637 1.00 75.19 84 THR A O 1
ATOM 656 N N . TYR A 1 85 ? 12.143 -9.400 -11.135 1.00 75.25 85 TYR A N 1
ATOM 657 C CA . TYR A 1 85 ? 12.804 -9.249 -12.436 1.00 75.25 85 TYR A CA 1
ATOM 658 C C . TYR A 1 85 ? 12.950 -10.630 -13.095 1.00 75.25 85 TYR A C 1
ATOM 660 O O . TYR A 1 85 ? 13.927 -11.332 -12.828 1.00 75.25 85 TYR A O 1
ATOM 668 N N . PRO A 1 86 ? 11.961 -11.079 -13.887 1.00 69.06 86 PRO A N 1
ATOM 669 C CA . PRO A 1 86 ? 12.041 -12.377 -14.540 1.00 69.06 86 PRO A CA 1
ATOM 670 C C . PRO A 1 86 ? 13.073 -12.343 -15.674 1.00 69.06 86 PRO A C 1
ATOM 672 O O . PRO A 1 86 ? 13.012 -11.485 -16.555 1.00 69.06 86 PRO A O 1
ATOM 675 N N . ILE A 1 87 ? 13.998 -13.303 -15.672 1.00 75.75 87 ILE A N 1
ATOM 676 C CA . ILE A 1 87 ? 14.882 -13.569 -16.812 1.00 75.75 87 ILE A CA 1
ATOM 677 C C . ILE A 1 87 ? 14.077 -14.405 -17.820 1.00 75.75 87 ILE A C 1
ATOM 679 O O . ILE A 1 87 ? 13.464 -15.400 -17.422 1.00 75.75 87 ILE A O 1
ATOM 683 N N . PRO A 1 88 ? 14.002 -14.008 -19.103 1.00 67.75 88 PRO A N 1
ATOM 684 C CA . PRO A 1 88 ? 13.215 -14.731 -20.094 1.00 67.75 88 PRO A CA 1
ATOM 685 C C . PRO A 1 88 ? 13.867 -16.078 -20.438 1.00 67.75 88 PRO A C 1
ATOM 687 O O . PRO A 1 88 ? 14.738 -16.168 -21.301 1.00 67.75 88 PRO A O 1
ATOM 690 N N . GLU A 1 89 ? 13.398 -17.144 -19.797 1.00 70.00 89 GLU A N 1
ATOM 691 C CA . GLU A 1 89 ? 13.767 -18.520 -20.130 1.00 70.00 89 GLU A CA 1
ATOM 692 C C . GLU A 1 89 ? 12.910 -19.021 -21.304 1.00 70.00 89 GLU A C 1
ATOM 694 O O . GLU A 1 89 ? 11.799 -19.516 -21.135 1.00 70.00 89 GLU A O 1
ATOM 699 N N . THR A 1 90 ? 13.415 -18.889 -22.533 1.00 73.62 90 THR A N 1
ATOM 700 C CA . THR A 1 90 ? 12.684 -19.287 -23.759 1.00 73.62 90 THR A CA 1
ATOM 701 C C . THR A 1 90 ? 12.624 -20.800 -23.989 1.00 73.62 90 THR A C 1
ATOM 703 O O . THR A 1 90 ? 11.924 -21.258 -24.889 1.00 73.62 90 THR A O 1
ATOM 706 N N . LYS A 1 91 ? 13.366 -21.588 -23.198 1.00 72.38 91 LYS A N 1
ATOM 707 C CA . LYS A 1 91 ? 13.569 -23.028 -23.426 1.00 72.38 91 LYS A CA 1
ATOM 708 C C . LYS A 1 91 ? 12.887 -23.939 -22.404 1.00 72.38 91 LYS A C 1
ATOM 710 O O . LYS A 1 91 ? 12.807 -25.137 -22.649 1.00 72.38 91 LYS A O 1
ATOM 715 N N . SER A 1 92 ? 12.423 -23.420 -21.267 1.00 67.12 92 SER A N 1
ATOM 716 C CA . SER A 1 92 ? 11.822 -24.250 -20.217 1.00 67.12 92 SER A CA 1
ATOM 717 C C . SER A 1 92 ? 10.831 -23.459 -19.366 1.00 67.12 92 SER A C 1
ATOM 719 O O . SER A 1 92 ? 11.157 -22.392 -18.849 1.00 67.12 92 SER A O 1
ATOM 721 N N . CYS A 1 93 ? 9.618 -23.991 -19.199 1.00 64.44 93 CYS A N 1
ATOM 722 C CA . CYS A 1 93 ? 8.602 -23.422 -18.319 1.00 64.44 93 CYS A CA 1
ATOM 723 C C . CYS A 1 93 ? 8.881 -23.832 -16.867 1.00 64.44 93 CYS A C 1
ATOM 725 O O . CYS A 1 93 ? 8.427 -24.881 -16.411 1.00 64.44 93 CYS A O 1
ATOM 727 N N . LYS A 1 94 ? 9.620 -23.000 -16.130 1.00 67.81 94 LYS A N 1
ATOM 728 C CA . LYS A 1 94 ? 9.708 -23.105 -14.668 1.00 67.81 94 LYS A CA 1
ATOM 729 C C . LYS A 1 94 ? 8.520 -22.405 -14.012 1.00 67.81 94 LYS A C 1
ATOM 731 O O . LYS A 1 94 ? 7.986 -21.424 -14.531 1.00 67.81 94 LYS A O 1
ATOM 736 N N . SER A 1 95 ? 8.106 -22.912 -12.854 1.00 59.09 95 SER A N 1
ATOM 737 C CA . SER A 1 95 ? 7.124 -22.212 -12.025 1.00 59.09 95 SER A CA 1
ATOM 738 C C . SER A 1 95 ? 7.702 -20.866 -11.566 1.00 59.09 95 SER A C 1
ATOM 740 O O . SER A 1 95 ? 8.902 -20.750 -11.333 1.00 59.09 95 SER A O 1
ATOM 742 N N . ILE A 1 96 ? 6.855 -19.841 -11.434 1.00 58.00 96 ILE A N 1
ATOM 743 C CA . ILE A 1 96 ? 7.250 -18.448 -11.126 1.00 58.00 96 ILE A CA 1
ATOM 744 C C . ILE A 1 96 ? 8.091 -18.345 -9.836 1.00 58.00 96 ILE A C 1
ATOM 746 O O . ILE A 1 96 ? 8.904 -17.441 -9.694 1.00 58.00 96 ILE A O 1
ATOM 750 N N . VAL A 1 97 ? 7.938 -19.301 -8.917 1.00 54.28 97 VAL A N 1
ATOM 751 C CA . VAL A 1 97 ? 8.672 -19.359 -7.641 1.00 54.28 97 VAL A CA 1
ATOM 752 C C . VAL A 1 97 ? 10.124 -19.838 -7.815 1.00 54.28 97 VAL A C 1
ATOM 754 O O . VAL A 1 97 ? 10.952 -19.614 -6.943 1.00 54.28 97 VAL A O 1
ATOM 757 N N . GLN A 1 98 ? 10.465 -20.470 -8.940 1.00 56.06 98 GLN A N 1
ATOM 758 C CA . GLN A 1 98 ? 11.791 -21.049 -9.190 1.00 56.06 98 GLN A CA 1
ATOM 759 C C . GLN A 1 98 ? 12.761 -20.114 -9.924 1.00 56.06 98 GLN A C 1
ATOM 761 O O . GLN A 1 98 ? 13.847 -20.554 -10.292 1.00 56.06 98 GLN A O 1
ATOM 766 N N . THR A 1 99 ? 12.414 -18.848 -10.173 1.00 52.91 99 THR A N 1
ATOM 767 C CA . THR A 1 99 ? 13.386 -17.914 -10.759 1.00 52.91 99 THR A CA 1
ATOM 768 C C . THR A 1 99 ? 14.492 -17.604 -9.751 1.00 52.91 99 THR A C 1
ATOM 770 O O . THR A 1 99 ? 14.220 -17.136 -8.646 1.00 52.91 99 THR A O 1
ATOM 773 N N . GLU A 1 100 ? 15.738 -17.826 -10.167 1.00 50.19 100 GLU A N 1
ATOM 774 C CA . GLU A 1 100 ? 16.980 -17.866 -9.374 1.00 50.19 100 GLU A CA 1
ATOM 775 C C . GLU A 1 100 ? 17.369 -16.546 -8.645 1.00 50.19 100 GLU A C 1
ATOM 777 O O . GLU A 1 100 ? 18.483 -16.422 -8.144 1.00 50.19 100 GLU A O 1
ATOM 782 N N . ALA A 1 101 ? 16.492 -15.537 -8.577 1.00 48.94 101 ALA A N 1
ATOM 783 C CA . ALA A 1 101 ? 16.780 -14.215 -8.001 1.00 48.94 101 ALA A CA 1
ATOM 784 C C . ALA A 1 101 ? 15.924 -13.845 -6.774 1.00 48.94 101 ALA A C 1
ATOM 786 O O . ALA A 1 101 ? 16.106 -12.775 -6.196 1.00 48.94 101 ALA A O 1
ATOM 787 N N . ILE A 1 102 ? 15.004 -14.714 -6.348 1.00 47.12 102 ILE A N 1
ATOM 788 C CA . ILE A 1 102 ? 14.188 -14.524 -5.143 1.00 47.12 102 ILE A CA 1
ATOM 789 C C . ILE A 1 102 ? 14.304 -15.797 -4.294 1.00 47.12 102 ILE A C 1
ATOM 791 O O . ILE A 1 102 ? 13.385 -16.595 -4.154 1.00 47.12 102 ILE A O 1
ATOM 795 N N . VAL A 1 103 ? 15.483 -16.000 -3.700 1.00 36.81 103 VAL A N 1
ATOM 796 C CA . VAL A 1 103 ? 15.579 -16.799 -2.473 1.00 36.81 103 VAL A CA 1
ATOM 797 C C . VAL A 1 103 ? 14.969 -15.928 -1.378 1.00 36.81 103 VAL A C 1
ATOM 799 O O . VAL A 1 103 ? 15.662 -15.180 -0.690 1.00 36.81 103 VAL A O 1
ATOM 802 N N . ILE A 1 104 ? 13.637 -15.954 -1.265 1.00 38.28 104 ILE A N 1
ATOM 803 C CA . ILE A 1 104 ? 12.993 -15.604 -0.001 1.00 38.28 104 ILE A CA 1
ATOM 804 C C . ILE A 1 104 ? 13.473 -16.696 0.938 1.00 38.28 104 ILE A C 1
ATOM 806 O O . ILE A 1 104 ? 13.031 -17.840 0.846 1.00 38.28 104 ILE A O 1
ATOM 810 N N . TYR A 1 105 ? 14.459 -16.367 1.769 1.00 33.78 105 TYR A N 1
ATOM 811 C CA . TYR A 1 105 ? 14.715 -17.142 2.965 1.00 33.78 105 TYR A CA 1
ATOM 812 C C . TYR A 1 105 ? 13.358 -17.342 3.643 1.00 33.78 105 TYR A C 1
ATOM 814 O O . TYR A 1 105 ? 12.723 -16.379 4.075 1.00 33.78 105 TYR A O 1
ATOM 822 N N . ASN A 1 106 ? 12.907 -18.597 3.631 1.00 35.16 106 ASN A N 1
ATOM 823 C CA . ASN A 1 106 ? 12.180 -19.251 4.710 1.00 35.16 106 ASN A CA 1
ATOM 824 C C . ASN A 1 106 ? 12.358 -18.418 5.999 1.00 35.16 106 ASN A C 1
ATOM 826 O O . ASN A 1 106 ? 13.492 -18.163 6.397 1.00 35.16 106 ASN A O 1
ATOM 830 N N . GLU A 1 107 ? 11.331 -17.790 6.563 1.00 34.97 107 GLU A N 1
ATOM 831 C CA . GLU A 1 107 ? 10.374 -18.404 7.482 1.00 34.97 107 GLU A CA 1
ATOM 832 C C . GLU A 1 107 ? 9.160 -17.455 7.642 1.00 34.97 107 GLU A C 1
ATOM 834 O O . GLU A 1 107 ? 9.259 -16.418 8.298 1.00 34.97 107 GLU A O 1
ATOM 839 N N . VAL A 1 108 ? 7.992 -17.806 7.101 1.00 29.98 108 VAL A N 1
ATOM 840 C CA . VAL A 1 108 ? 6.714 -17.492 7.765 1.00 29.98 108 VAL A CA 1
ATOM 841 C C . VAL A 1 108 ? 5.925 -18.788 7.748 1.00 29.98 108 VAL A C 1
ATOM 843 O O . VAL A 1 108 ? 5.249 -19.126 6.777 1.00 29.98 108 VAL A O 1
ATOM 846 N N . CYS A 1 109 ? 6.130 -19.559 8.815 1.00 24.53 109 CYS A N 1
ATOM 847 C CA . CYS A 1 109 ? 5.265 -20.664 9.179 1.00 24.53 109 CYS A CA 1
ATOM 848 C C . CYS A 1 109 ? 3.851 -20.122 9.439 1.00 24.53 109 CYS A C 1
ATOM 850 O O . CYS A 1 109 ? 3.691 -18.996 9.913 1.00 24.53 109 CYS A O 1
ATOM 852 N N . VAL A 1 110 ? 2.885 -20.958 9.063 1.00 31.80 110 VAL A N 1
ATOM 853 C CA . VAL A 1 110 ? 1.439 -20.917 9.329 1.00 31.80 110 VAL A CA 1
ATOM 854 C C . VAL A 1 110 ? 1.035 -20.122 10.571 1.00 31.80 110 VAL A C 1
ATOM 856 O O . VAL A 1 110 ? 1.610 -20.376 11.652 1.00 31.80 110 VAL A O 1
#

InterPro domains:
  IPR009649 TraU [PF06834] (11-102)

Secondary structure (DSSP, 8-state):
----GGGTT-SS-TTB-GGG-B--SSSSPPPGGGHHHHHHHHHHHHHHHHHHTT-SEE--SGGGTT--EE-SS--GGG-----------SS----GGG-TT----S----

Sequence (110 aa):
MSCSTGLLASDYAFWYAGCQGMLYPFTGTAEAHNGGVGSVLMVGKFMAKMHRQLMLLGYYSYKRLCGKYPMPIMKKSQYQLQMTYPIPETKSCKSIVQTEAIVIYNEVCV

pLDDT: mean 71.08, std 16.15, range [24.53, 91.56]

Radius of gyration: 16.45 Å; chains: 1; bounding box: 32×38×40 Å

Foldseek 3Di:
DDQDPPCCQPLVCLQANGPLGGLPPLDDAFDPPCPLSRVVSNVSSPVLVCLLVQVDWDQDDPVRVPDTHRHNRDRSVVDDDDDDDADDPVPDDDDSVPRPPDPPPDDDDD

Organism: Orientia tsutsugamushi (NCBI:txid784)